Protein AF-A0A7J5P8R4-F1 (afdb_monomer_lite)

Sequence (138 aa):
MSKEELQAKLVKANAENKGMVVYPEYFKKKKKRMRPDFIKKLEETAKADFTDVDDYGVYKVGSFLYKNAFVTISKEDGLWTLHVISEAPIGLPLIKEVRYKYLPNNLMMAQIFGDRAEANEIKGVILYQIPNGEMEAE

pLDDT: mean 90.11, std 10.88, range [35.81, 97.75]

Radius of gyration: 16.01 Å; chains: 1; bounding box: 40×30×44 Å

Structure (mmCIF, N/CA/C/O backbone):
data_AF-A0A7J5P8R4-F1
#
_entry.id   AF-A0A7J5P8R4-F1
#
loop_
_atom_site.group_PDB
_atom_site.id
_atom_site.type_symbol
_atom_site.label_atom_id
_atom_site.label_alt_id
_atom_site.label_comp_id
_atom_site.label_asym_id
_atom_site.label_entity_id
_atom_site.label_seq_id
_atom_site.pdbx_PDB_ins_code
_atom_site.Cartn_x
_atom_site.Cartn_y
_atom_site.Cartn_z
_atom_site.occupancy
_atom_site.B_iso_or_equiv
_atom_site.auth_seq_id
_atom_site.auth_comp_id
_atom_site.auth_asym_id
_atom_site.auth_atom_id
_atom_site.pdbx_PDB_model_num
ATOM 1 N N . MET A 1 1 ? -2.861 -15.859 -16.176 1.00 82.25 1 MET A N 1
ATOM 2 C CA . MET A 1 1 ? -4.116 -15.674 -16.951 1.00 82.25 1 MET A CA 1
ATOM 3 C C . MET A 1 1 ? -3.788 -14.971 -18.264 1.00 82.25 1 MET A C 1
ATOM 5 O O . MET A 1 1 ? -2.717 -14.380 -18.369 1.00 82.25 1 MET A O 1
ATOM 9 N N . SER A 1 2 ? -4.654 -15.043 -19.273 1.00 92.12 2 SER A N 1
ATOM 10 C CA . SER A 1 2 ? -4.512 -14.251 -20.504 1.00 92.12 2 SER A CA 1
ATOM 11 C C . SER A 1 2 ? -4.732 -12.752 -20.237 1.00 92.12 2 SER A C 1
ATOM 13 O O . SER A 1 2 ? -5.340 -12.364 -19.236 1.00 92.12 2 SER A O 1
ATOM 15 N N . LYS A 1 3 ? -4.254 -11.890 -21.146 1.00 90.81 3 LYS A N 1
ATOM 16 C CA . LYS A 1 3 ? -4.410 -10.426 -21.041 1.00 90.81 3 LYS A CA 1
ATOM 17 C C . LYS A 1 3 ? -5.883 -10.002 -20.963 1.00 90.81 3 LYS A C 1
ATOM 19 O O . LYS A 1 3 ? -6.227 -9.102 -20.203 1.00 90.81 3 LYS A O 1
ATOM 24 N N . GLU A 1 4 ? -6.754 -10.676 -21.708 1.00 93.81 4 GLU A N 1
ATOM 25 C CA . GLU A 1 4 ? -8.197 -10.410 -21.726 1.00 93.81 4 GLU A CA 1
ATOM 26 C C . GLU A 1 4 ? -8.861 -10.773 -20.391 1.00 93.81 4 GLU A C 1
ATOM 28 O O . GLU A 1 4 ? -9.652 -9.995 -19.856 1.00 93.81 4 GLU A O 1
ATOM 33 N N . GLU A 1 5 ? -8.489 -11.912 -19.802 1.00 94.88 5 GLU A N 1
ATOM 34 C CA . GLU A 1 5 ? -8.983 -12.339 -18.486 1.00 94.88 5 GLU A CA 1
ATOM 35 C C . GLU A 1 5 ? -8.532 -11.390 -17.368 1.00 94.88 5 GLU A C 1
ATOM 37 O O . GLU A 1 5 ? -9.322 -11.050 -16.484 1.00 94.88 5 GLU A O 1
ATOM 42 N N . LEU A 1 6 ? -7.279 -10.927 -17.419 1.00 94.88 6 LEU A N 1
ATOM 43 C CA . LEU A 1 6 ? -6.752 -9.924 -16.491 1.00 94.88 6 LEU A CA 1
ATOM 44 C C . LEU A 1 6 ? -7.530 -8.608 -16.598 1.00 94.88 6 LEU A C 1
ATOM 46 O O . LEU A 1 6 ? -7.964 -8.062 -15.581 1.00 94.88 6 LEU A O 1
ATOM 50 N N . GLN A 1 7 ? -7.791 -8.138 -17.820 1.00 94.56 7 GLN A N 1
ATOM 51 C CA . GLN A 1 7 ? -8.576 -6.925 -18.041 1.00 94.56 7 GLN A CA 1
ATOM 52 C C . GLN A 1 7 ? -10.015 -7.077 -17.531 1.00 94.56 7 GLN A C 1
ATOM 54 O O . GLN A 1 7 ? -10.537 -6.179 -16.867 1.00 94.56 7 GLN A O 1
ATOM 59 N N . ALA A 1 8 ? -10.655 -8.223 -17.774 1.00 95.50 8 ALA A N 1
ATOM 60 C CA . ALA A 1 8 ? -11.990 -8.506 -17.254 1.00 95.50 8 ALA A CA 1
ATOM 61 C C . ALA A 1 8 ? -12.013 -8.530 -15.713 1.00 95.50 8 ALA A C 1
ATOM 63 O O . ALA A 1 8 ? -12.937 -7.984 -15.102 1.00 95.50 8 ALA A O 1
ATOM 64 N N . LYS A 1 9 ? -10.981 -9.103 -15.074 1.00 95.75 9 LYS A N 1
ATOM 65 C CA . LYS A 1 9 ? -10.806 -9.089 -13.611 1.00 95.75 9 LYS A CA 1
ATOM 66 C C . LYS A 1 9 ? -10.698 -7.660 -13.075 1.00 95.75 9 LYS A C 1
ATOM 68 O O . LYS A 1 9 ? -11.344 -7.350 -12.073 1.00 95.75 9 LYS A O 1
ATOM 73 N N . LEU A 1 10 ? -9.946 -6.791 -13.750 1.00 95.38 10 LEU A N 1
ATOM 74 C CA . LEU A 1 10 ? -9.800 -5.383 -13.373 1.00 95.38 10 LEU A CA 1
ATOM 75 C C . LEU A 1 10 ? -11.126 -4.615 -13.488 1.00 95.38 10 LEU A C 1
ATOM 77 O O . LEU A 1 10 ? -11.546 -3.956 -12.536 1.00 95.38 10 LEU A O 1
ATOM 81 N N . VAL A 1 11 ? -11.830 -4.752 -14.617 1.00 95.50 11 VAL A N 1
ATOM 82 C CA . VAL A 1 11 ? -13.134 -4.102 -14.846 1.00 95.50 11 VAL A CA 1
ATOM 83 C C . VAL A 1 11 ? -14.160 -4.553 -13.809 1.00 95.50 11 VAL A C 1
ATOM 85 O O . VAL A 1 11 ? -14.850 -3.720 -13.218 1.00 95.50 11 VAL A O 1
ATOM 88 N N . LYS A 1 12 ? -14.231 -5.860 -13.536 1.00 96.38 12 LYS A N 1
ATOM 89 C CA . LYS A 1 12 ? -15.115 -6.410 -12.505 1.00 96.38 12 LYS A CA 1
ATOM 90 C C . LYS A 1 12 ? -14.793 -5.838 -11.124 1.00 96.38 12 LYS A C 1
ATOM 92 O O . LYS A 1 12 ? -15.706 -5.432 -10.411 1.00 96.38 12 LYS A O 1
ATOM 97 N N . ALA A 1 13 ? -13.513 -5.767 -10.756 1.00 94.62 13 ALA A N 1
ATOM 98 C CA . ALA A 1 13 ? -13.100 -5.218 -9.469 1.00 94.62 13 ALA A CA 1
ATOM 99 C C . ALA A 1 13 ? -13.480 -3.738 -9.305 1.00 94.62 13 ALA A C 1
ATOM 101 O O . ALA A 1 13 ? -13.912 -3.342 -8.223 1.00 94.62 13 ALA A O 1
ATOM 102 N N . ASN A 1 14 ? -13.367 -2.937 -10.367 1.00 95.19 14 ASN A N 1
ATOM 103 C CA . ASN A 1 14 ? -13.798 -1.537 -10.352 1.00 95.19 14 ASN A CA 1
ATOM 104 C C . ASN A 1 14 ? -15.323 -1.405 -10.261 1.00 95.19 14 ASN A C 1
ATOM 106 O O . ASN A 1 14 ? -15.814 -0.604 -9.471 1.00 95.19 14 ASN A O 1
ATOM 110 N N . ALA A 1 15 ? -16.083 -2.247 -10.968 1.00 94.38 15 ALA A N 1
ATOM 111 C CA . ALA A 1 15 ? -17.543 -2.275 -10.850 1.00 94.38 15 ALA A CA 1
ATOM 112 C C . ALA A 1 15 ? -18.025 -2.668 -9.437 1.00 94.38 15 ALA A C 1
ATOM 114 O O . ALA A 1 15 ? -19.048 -2.175 -8.962 1.00 94.38 15 ALA A O 1
ATOM 115 N N . GLU A 1 16 ? -17.286 -3.542 -8.746 1.00 93.25 16 GLU A N 1
ATOM 116 C CA . GLU A 1 16 ? -17.577 -3.970 -7.372 1.00 93.25 16 GLU A CA 1
ATOM 117 C C . GLU A 1 16 ? -16.998 -3.023 -6.300 1.00 93.25 16 GLU A C 1
ATOM 119 O O . GLU A 1 16 ? -17.307 -3.176 -5.109 1.00 93.25 16 GLU A O 1
ATOM 124 N N . ASN A 1 17 ? -16.171 -2.041 -6.682 1.00 91.50 17 ASN A N 1
ATOM 125 C CA . ASN A 1 17 ? -15.533 -1.128 -5.742 1.00 91.50 17 ASN A CA 1
ATOM 126 C C . ASN A 1 17 ? -16.566 -0.181 -5.117 1.00 91.50 17 ASN A C 1
ATOM 128 O O . ASN A 1 17 ? -17.030 0.783 -5.718 1.00 91.50 17 ASN A O 1
ATOM 132 N N . LYS A 1 18 ? -16.888 -0.417 -3.844 1.00 87.19 18 LYS A N 1
ATOM 133 C CA . LYS A 1 18 ? -17.883 0.376 -3.104 1.00 87.19 18 LYS A CA 1
ATOM 134 C C . LYS A 1 18 ? -17.383 1.756 -2.670 1.00 87.19 18 LYS A C 1
ATOM 136 O O . LYS A 1 18 ? -18.146 2.500 -2.058 1.00 87.19 18 LYS A O 1
ATOM 141 N N . GLY A 1 19 ? -16.108 2.085 -2.884 1.00 89.56 19 GLY A N 1
ATOM 142 C CA . GLY A 1 19 ? -15.561 3.380 -2.474 1.00 89.56 19 GLY A CA 1
ATOM 143 C C . GLY A 1 19 ? -15.479 3.578 -0.955 1.00 89.56 19 GLY A C 1
ATOM 144 O O . GLY A 1 19 ? -15.402 4.712 -0.484 1.00 89.56 19 GLY A O 1
ATOM 145 N N . MET A 1 20 ? -15.533 2.496 -0.169 1.00 90.50 20 MET A N 1
ATOM 146 C CA . MET A 1 20 ? -15.615 2.554 1.294 1.00 90.50 20 MET A CA 1
ATOM 147 C C . MET A 1 20 ? -14.299 2.177 1.972 1.00 90.50 20 MET A C 1
ATOM 149 O O . MET A 1 20 ? -13.705 1.137 1.689 1.00 90.50 20 MET A O 1
ATOM 153 N N . VAL A 1 21 ? -13.887 2.986 2.950 1.00 90.69 21 VAL A N 1
ATOM 154 C CA . VAL A 1 21 ? -12.731 2.681 3.800 1.00 90.69 21 VAL A CA 1
ATOM 155 C C . VAL A 1 21 ? -13.075 1.539 4.753 1.00 90.69 21 VAL A C 1
ATOM 157 O O . VAL A 1 21 ? -13.966 1.653 5.598 1.00 90.69 21 VAL A O 1
ATOM 160 N N . VAL A 1 22 ? -12.321 0.446 4.663 1.00 89.00 22 VAL A N 1
ATOM 161 C CA . VAL A 1 22 ? -12.413 -0.670 5.607 1.00 89.00 22 VAL A CA 1
ATOM 162 C C . VAL A 1 22 ? -11.498 -0.393 6.796 1.00 89.00 22 VAL A C 1
ATOM 164 O O . VAL A 1 22 ? -10.284 -0.289 6.643 1.00 89.00 22 VAL A O 1
ATOM 167 N N . TYR A 1 23 ? -12.077 -0.290 7.994 1.00 92.06 23 TYR A N 1
ATOM 168 C CA . TYR A 1 23 ? -11.328 -0.092 9.238 1.00 92.06 23 TYR A CA 1
ATOM 169 C C . TYR A 1 23 ? -11.098 -1.433 9.952 1.00 92.06 23 TYR A C 1
ATOM 171 O O . TYR A 1 23 ? -12.069 -2.029 10.434 1.00 92.06 23 TYR A O 1
ATOM 179 N N . PRO A 1 24 ? -9.840 -1.898 10.087 1.00 92.50 24 PRO A N 1
ATOM 180 C CA . PRO A 1 24 ? -9.499 -3.017 10.963 1.00 92.50 24 PRO A CA 1
ATOM 181 C C . PRO A 1 24 ? -9.905 -2.745 12.417 1.00 92.50 24 PRO A C 1
ATOM 183 O O . PRO A 1 24 ? -9.956 -1.588 12.843 1.00 92.50 24 PRO A O 1
ATOM 186 N N . GLU A 1 25 ? -10.121 -3.804 13.206 1.00 91.50 25 GLU A N 1
ATOM 187 C CA . GLU A 1 25 ? -10.512 -3.710 14.627 1.00 91.50 25 GLU A CA 1
ATOM 188 C C . GLU A 1 25 ? -9.631 -2.752 15.438 1.00 91.50 25 GLU A C 1
ATOM 190 O O . GLU A 1 25 ? -10.134 -1.945 16.224 1.00 91.50 25 GLU A O 1
ATOM 195 N N . TYR A 1 26 ? -8.321 -2.774 15.180 1.00 89.44 26 TYR A N 1
ATOM 196 C CA . TYR A 1 26 ? -7.357 -1.871 15.807 1.00 89.44 26 TYR A CA 1
ATOM 197 C C . TYR A 1 26 ? -7.727 -0.390 15.625 1.00 89.44 26 TYR A C 1
ATOM 199 O O . TYR A 1 26 ? -7.696 0.399 16.572 1.00 89.44 26 TYR A O 1
ATOM 207 N N . PHE A 1 27 ? -8.125 -0.014 14.408 1.00 90.00 27 PHE A N 1
ATOM 208 C CA . PHE A 1 27 ? -8.408 1.369 14.038 1.00 90.00 27 PHE A CA 1
ATOM 209 C C . PHE A 1 27 ? -9.848 1.792 14.323 1.00 90.00 27 PHE A C 1
ATOM 211 O O . PHE A 1 27 ? -10.086 2.984 14.514 1.00 90.00 27 PHE A O 1
ATOM 218 N N . LYS A 1 28 ? -10.804 0.859 14.451 1.00 89.25 28 LYS A N 1
ATOM 219 C CA . LYS A 1 28 ? -12.195 1.189 14.824 1.00 89.25 28 LYS A CA 1
ATOM 220 C C . LYS A 1 28 ? -12.262 1.994 16.125 1.00 89.25 28 LYS A C 1
ATOM 222 O O . LYS A 1 28 ? -12.962 3.002 16.193 1.00 89.25 28 LYS A O 1
ATOM 227 N N . LYS A 1 29 ? -11.466 1.609 17.129 1.00 85.19 29 LYS A N 1
ATOM 228 C CA . LYS A 1 29 ? -11.385 2.307 18.428 1.00 85.19 29 LYS A CA 1
ATOM 229 C C . LYS A 1 29 ? -10.606 3.627 18.365 1.00 85.19 29 LYS A C 1
ATOM 231 O O . LYS A 1 29 ? -10.805 4.497 19.209 1.00 85.19 29 LYS A O 1
ATOM 236 N N . LYS A 1 30 ? -9.723 3.789 17.374 1.00 83.94 30 LYS A N 1
ATOM 237 C CA . LYS A 1 30 ? -8.823 4.947 17.236 1.00 83.94 30 LYS A CA 1
ATOM 238 C C . LYS A 1 30 ? -9.260 5.955 16.171 1.00 83.94 30 LYS A C 1
ATOM 240 O O . LYS A 1 30 ? -8.652 7.016 16.087 1.00 83.94 30 LYS A O 1
ATOM 245 N N . LYS A 1 31 ? -10.333 5.689 15.416 1.00 80.69 31 LYS A N 1
ATOM 246 C CA . LYS A 1 31 ? -10.791 6.517 14.285 1.00 80.69 31 LYS A CA 1
ATOM 247 C C . LYS A 1 31 ? -10.897 8.011 14.617 1.00 80.69 31 LYS A C 1
ATOM 249 O O . LYS A 1 31 ? -10.418 8.832 13.850 1.00 80.69 31 LYS A O 1
ATOM 254 N N . LYS A 1 32 ? -11.445 8.369 15.787 1.00 82.25 32 LYS A N 1
ATOM 255 C CA . LYS A 1 32 ? -11.584 9.773 16.233 1.00 82.25 32 LYS A CA 1
ATOM 256 C C . LYS A 1 32 ? -10.253 10.483 16.521 1.00 82.25 32 LYS A C 1
ATOM 258 O O . LYS A 1 32 ? -10.224 11.704 16.567 1.00 82.25 32 LYS A O 1
ATOM 263 N N . ARG A 1 33 ? -9.176 9.730 16.765 1.00 84.44 33 ARG A N 1
ATOM 264 C CA . ARG A 1 33 ? -7.827 10.253 17.047 1.00 84.44 33 ARG A CA 1
ATOM 265 C C . ARG A 1 33 ? -6.958 10.332 15.791 1.00 84.44 33 ARG A C 1
ATOM 267 O O . ARG A 1 33 ? -5.845 10.840 15.855 1.00 84.44 33 ARG A O 1
ATOM 274 N N . MET A 1 34 ? -7.433 9.797 14.668 1.00 86.75 34 MET A N 1
ATOM 275 C CA . MET A 1 34 ? -6.716 9.868 13.402 1.00 86.75 34 MET A CA 1
ATOM 276 C C . MET A 1 34 ? -6.821 11.280 12.831 1.00 86.75 34 MET A C 1
ATOM 278 O O . MET A 1 34 ? -7.869 11.918 12.912 1.00 86.75 34 MET A O 1
ATOM 282 N N . ARG A 1 35 ? -5.727 11.760 12.237 1.00 88.00 35 ARG A N 1
ATOM 283 C CA . ARG A 1 35 ? -5.692 13.083 11.610 1.00 88.00 35 ARG A CA 1
ATOM 284 C C . ARG A 1 35 ? -6.722 13.173 10.471 1.00 88.00 35 ARG A C 1
ATOM 286 O O . ARG A 1 35 ? -6.756 12.254 9.650 1.00 88.00 35 ARG A O 1
ATOM 293 N N . PRO A 1 36 ? -7.487 14.274 10.357 1.00 90.00 36 PRO A N 1
ATOM 294 C CA . PRO A 1 36 ? -8.464 14.456 9.282 1.00 90.00 36 PRO A CA 1
ATOM 295 C C . PRO A 1 36 ? -7.868 14.297 7.878 1.00 90.00 36 PRO A C 1
ATOM 297 O O . PRO A 1 36 ? -8.418 13.550 7.075 1.00 90.00 36 PRO A O 1
ATOM 300 N N . ASP A 1 37 ? -6.698 14.893 7.613 1.00 90.06 37 ASP A N 1
ATOM 301 C CA . ASP A 1 37 ? -6.015 14.774 6.312 1.00 90.06 37 ASP A CA 1
ATOM 302 C C . ASP A 1 37 ? -5.740 13.316 5.938 1.00 90.06 37 ASP A C 1
ATOM 304 O O . ASP A 1 37 ? -5.816 12.923 4.778 1.00 90.06 37 ASP A O 1
ATOM 308 N N . PHE A 1 38 ? -5.420 12.495 6.940 1.00 88.81 38 PHE A N 1
ATOM 309 C CA . PHE A 1 38 ? -5.142 11.086 6.730 1.00 88.81 38 PHE A CA 1
ATOM 310 C C . PHE A 1 38 ? -6.421 10.305 6.416 1.00 88.81 38 PHE A C 1
ATOM 312 O O . PHE A 1 38 ? -6.424 9.465 5.522 1.00 88.81 38 PHE A O 1
ATOM 319 N N . ILE A 1 39 ? -7.526 10.610 7.104 1.00 91.94 39 ILE A N 1
ATOM 320 C CA . ILE A 1 39 ? -8.839 10.029 6.788 1.00 91.94 39 ILE A CA 1
ATOM 321 C C . ILE A 1 39 ? -9.241 10.390 5.355 1.00 91.94 39 ILE A C 1
ATOM 323 O O . ILE A 1 39 ? -9.668 9.508 4.615 1.00 91.94 39 ILE A O 1
ATOM 327 N N . LYS A 1 40 ? -9.019 11.641 4.939 1.00 93.62 40 LYS A N 1
ATOM 328 C CA . LYS A 1 40 ? -9.294 12.091 3.57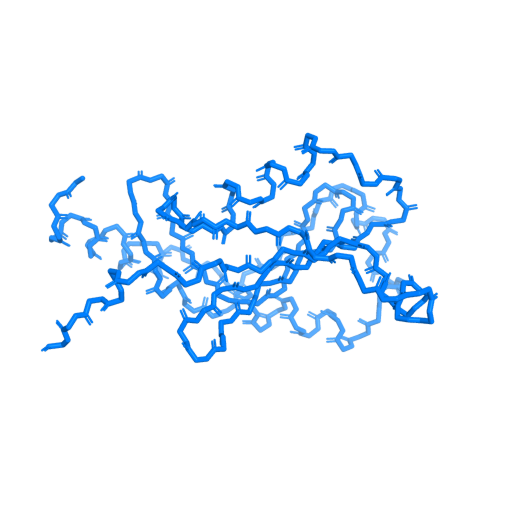2 1.00 93.62 40 LYS A CA 1
ATOM 329 C C . LYS A 1 40 ? -8.524 11.268 2.533 1.00 93.62 40 LYS A C 1
ATOM 331 O O . LYS A 1 40 ? -9.139 10.760 1.603 1.00 93.62 40 LYS A O 1
ATOM 336 N N . LYS A 1 41 ? -7.220 11.033 2.740 1.00 94.69 41 LYS A N 1
ATOM 337 C CA . LYS A 1 41 ? -6.413 10.170 1.854 1.00 94.69 41 LYS A CA 1
ATOM 338 C C . LYS A 1 41 ? -6.945 8.735 1.772 1.00 94.69 41 LYS A C 1
ATOM 340 O O . LYS A 1 41 ? -6.954 8.149 0.691 1.00 94.69 41 LYS A O 1
ATOM 345 N N . LEU A 1 42 ? -7.403 8.161 2.890 1.00 95.56 42 LEU A N 1
ATOM 346 C CA . LEU A 1 42 ? -8.029 6.830 2.890 1.00 95.56 42 LEU A CA 1
ATOM 347 C C . LEU A 1 42 ? -9.319 6.819 2.059 1.00 95.56 42 LEU A C 1
ATOM 349 O O . LEU A 1 42 ? -9.555 5.878 1.308 1.00 95.56 42 LEU A O 1
ATOM 353 N N . GLU A 1 43 ? -10.156 7.849 2.194 1.00 95.44 43 GLU A N 1
ATOM 354 C CA . GLU A 1 43 ? -11.417 7.973 1.454 1.00 95.44 43 GLU A CA 1
ATOM 355 C C . GLU A 1 43 ? -11.191 8.198 -0.044 1.00 95.44 43 GLU A C 1
ATOM 357 O O . GLU A 1 43 ? -11.877 7.584 -0.861 1.00 95.44 43 GLU A O 1
ATOM 362 N N . GLU A 1 44 ? -10.212 9.027 -0.410 1.00 96.00 44 GLU A N 1
ATOM 363 C CA . GLU A 1 44 ? -9.765 9.216 -1.795 1.00 96.00 44 GLU A CA 1
ATOM 364 C C . GLU A 1 44 ? -9.284 7.885 -2.387 1.00 96.00 44 GLU A C 1
ATOM 366 O O . GLU A 1 44 ? -9.749 7.471 -3.447 1.00 96.00 44 GLU A O 1
ATOM 371 N N . THR A 1 45 ? -8.448 7.152 -1.646 1.00 96.50 45 THR A N 1
ATOM 372 C CA . THR A 1 45 ? -7.956 5.831 -2.064 1.00 96.50 45 THR A CA 1
ATOM 373 C C . THR A 1 45 ? -9.092 4.827 -2.216 1.00 96.50 45 THR A C 1
ATOM 375 O O . THR A 1 45 ? -9.105 4.038 -3.159 1.00 96.50 45 THR A O 1
ATOM 378 N N . ALA A 1 46 ? -10.067 4.827 -1.305 1.00 95.38 46 ALA A N 1
ATOM 379 C CA . ALA A 1 46 ? -11.193 3.907 -1.378 1.00 95.38 46 ALA A CA 1
ATOM 380 C C . ALA A 1 46 ? -11.989 4.113 -2.674 1.00 95.38 46 ALA A C 1
ATOM 382 O O . ALA A 1 46 ? -12.303 3.131 -3.348 1.00 95.38 46 ALA A O 1
ATOM 383 N N . LYS A 1 47 ? -12.238 5.372 -3.050 1.00 95.44 47 LYS A N 1
ATOM 384 C CA . LYS A 1 47 ? -12.978 5.757 -4.262 1.00 95.44 47 LYS A CA 1
ATOM 385 C C . LYS A 1 47 ? -12.189 5.583 -5.558 1.00 95.44 47 LYS A C 1
ATOM 387 O O . LYS A 1 47 ? -12.816 5.432 -6.595 1.00 95.44 47 LYS A O 1
ATOM 392 N N . ALA A 1 48 ? -10.860 5.612 -5.503 1.00 95.81 48 ALA A N 1
ATOM 393 C CA . ALA A 1 48 ? -10.022 5.432 -6.682 1.00 95.81 48 ALA A CA 1
ATOM 394 C C . ALA A 1 48 ? -10.190 4.037 -7.303 1.00 95.81 48 ALA A C 1
ATOM 396 O O . ALA A 1 48 ? -10.361 3.040 -6.587 1.00 95.81 48 ALA A O 1
ATOM 397 N N . ASP A 1 49 ? -10.083 3.980 -8.624 1.00 95.88 49 ASP A N 1
ATOM 398 C CA . ASP A 1 49 ? -10.097 2.734 -9.379 1.00 95.88 49 ASP A CA 1
ATOM 399 C C . ASP A 1 49 ? -8.786 1.957 -9.209 1.00 95.88 49 ASP A C 1
ATOM 401 O O . ASP A 1 49 ? -7.719 2.509 -8.930 1.00 95.88 49 ASP A O 1
ATOM 405 N N . PHE A 1 50 ? -8.883 0.642 -9.358 1.00 96.50 50 PHE A N 1
ATOM 406 C CA . PHE A 1 50 ? -7.753 -0.242 -9.579 1.00 96.50 50 PHE A CA 1
ATOM 407 C C . PHE A 1 50 ? -7.138 0.034 -10.949 1.00 96.50 50 PHE A C 1
ATOM 409 O O . PHE A 1 50 ? -7.859 0.178 -11.940 1.00 96.50 50 PHE A O 1
ATOM 416 N N . THR A 1 51 ? -5.809 0.092 -10.983 1.00 95.38 51 THR A N 1
ATOM 417 C CA . THR A 1 51 ? -5.011 0.442 -12.167 1.00 95.38 51 THR A CA 1
ATOM 418 C C . THR A 1 51 ? -4.191 -0.730 -12.685 1.00 95.38 51 THR A C 1
ATOM 420 O O . THR A 1 51 ? -3.899 -0.786 -13.874 1.00 95.38 51 THR A O 1
ATOM 423 N N . ASP A 1 52 ? -3.849 -1.682 -11.816 1.00 95.50 52 ASP A N 1
ATOM 424 C CA . ASP A 1 52 ? -2.969 -2.799 -12.149 1.00 95.50 52 ASP A CA 1
ATOM 425 C C . ASP A 1 52 ? -3.590 -4.120 -11.670 1.00 95.50 52 ASP A C 1
ATOM 427 O O . ASP A 1 52 ? -4.363 -4.164 -10.709 1.00 95.50 52 ASP A O 1
ATOM 431 N N . VAL A 1 53 ? -3.263 -5.220 -12.343 1.00 96.69 53 VAL A N 1
ATOM 432 C CA . VAL A 1 53 ? -3.836 -6.547 -12.089 1.00 96.69 53 VAL A CA 1
ATOM 433 C C . VAL A 1 53 ? -2.825 -7.626 -12.446 1.00 96.69 53 VAL A C 1
ATOM 435 O O . VAL A 1 53 ? -2.084 -7.500 -13.417 1.00 96.69 53 VAL A O 1
ATOM 438 N N . ASP A 1 54 ? -2.817 -8.706 -11.676 1.00 95.69 54 ASP A N 1
ATOM 439 C CA . ASP A 1 54 ? -2.097 -9.930 -12.011 1.00 95.69 54 ASP A CA 1
ATOM 440 C C . ASP A 1 54 ? -2.921 -11.165 -11.601 1.00 95.69 54 ASP A C 1
ATOM 442 O O . ASP A 1 54 ? -4.107 -11.080 -11.249 1.00 95.69 54 ASP A O 1
ATOM 446 N N . ASP A 1 55 ? -2.300 -12.339 -11.642 1.00 95.75 55 ASP A N 1
ATOM 447 C CA . ASP A 1 55 ? -2.940 -13.596 -11.256 1.00 95.75 55 ASP A CA 1
ATOM 448 C C . ASP A 1 55 ? -3.354 -13.628 -9.772 1.00 95.75 55 ASP A C 1
ATOM 450 O O . ASP A 1 55 ? -4.361 -14.247 -9.421 1.00 95.75 55 ASP A O 1
ATOM 454 N N . TYR A 1 56 ? -2.676 -12.875 -8.907 1.00 95.62 56 TYR A N 1
ATOM 455 C CA . TYR A 1 56 ? -2.873 -12.861 -7.458 1.00 95.62 56 TYR A CA 1
ATOM 456 C C . TYR A 1 56 ? -3.830 -11.765 -6.981 1.00 95.62 56 TYR A C 1
ATOM 458 O O . TYR A 1 56 ? -4.514 -11.956 -5.973 1.00 95.62 56 TYR A O 1
ATOM 466 N N . GLY A 1 57 ? -3.948 -10.643 -7.694 1.00 95.00 57 GLY A N 1
ATOM 467 C CA . GLY A 1 57 ? -4.707 -9.501 -7.187 1.00 95.00 57 GLY A CA 1
ATOM 468 C C . GLY A 1 57 ? -5.026 -8.407 -8.197 1.00 95.00 57 GLY A C 1
ATOM 469 O O . GLY A 1 57 ? -4.763 -8.523 -9.389 1.00 95.00 57 GLY A O 1
ATOM 470 N N . VAL A 1 58 ? -5.666 -7.362 -7.677 1.00 96.56 58 VAL A N 1
ATOM 471 C CA . VAL A 1 58 ? -5.894 -6.066 -8.325 1.00 96.56 58 VAL A CA 1
ATOM 472 C C . VAL A 1 58 ? -5.348 -4.996 -7.391 1.00 96.56 58 VAL A C 1
ATOM 474 O O . VAL A 1 58 ? -5.505 -5.088 -6.168 1.00 96.56 58 VAL A O 1
ATOM 477 N N . TYR A 1 59 ? -4.687 -3.996 -7.953 1.00 96.75 59 TYR A N 1
ATOM 478 C CA . TYR A 1 59 ? -3.847 -3.071 -7.209 1.00 96.75 59 TYR A CA 1
ATOM 479 C C . TYR A 1 59 ? -4.153 -1.630 -7.596 1.00 96.75 59 TYR A C 1
ATOM 481 O O . TYR A 1 59 ? -4.565 -1.328 -8.717 1.00 96.75 59 TYR A O 1
ATOM 489 N N . LYS A 1 60 ? -3.974 -0.742 -6.621 1.00 96.19 60 LYS A N 1
ATOM 490 C CA . LYS A 1 60 ? -4.035 0.705 -6.799 1.00 96.19 60 LYS A CA 1
ATOM 491 C C . LYS A 1 60 ? -3.082 1.391 -5.849 1.00 96.19 60 LYS A C 1
ATOM 493 O O . LYS A 1 60 ? -2.799 0.890 -4.757 1.00 96.19 60 LYS A O 1
ATOM 498 N N . VAL A 1 61 ? -2.646 2.567 -6.265 1.00 97.19 61 VAL A N 1
ATOM 499 C CA . VAL A 1 61 ? -1.915 3.498 -5.413 1.00 97.19 61 VAL A CA 1
ATOM 500 C C . VAL A 1 61 ? -2.844 4.123 -4.370 1.00 97.19 61 VAL A C 1
ATOM 502 O O . VAL A 1 61 ? -4.060 4.204 -4.557 1.00 97.19 61 VAL A O 1
ATOM 505 N N . GLY A 1 62 ? -2.263 4.569 -3.261 1.00 96.81 62 GLY A N 1
ATOM 506 C CA . GLY A 1 62 ? -2.968 5.278 -2.201 1.00 96.81 62 GLY A CA 1
ATOM 507 C C . GLY A 1 62 ? -2.627 4.785 -0.799 1.00 96.81 62 GLY A C 1
ATOM 508 O O . GLY A 1 62 ? -1.640 4.085 -0.572 1.00 96.81 62 GLY A O 1
ATOM 509 N N . SER A 1 63 ? -3.444 5.185 0.169 1.00 96.94 63 SER A N 1
ATOM 510 C CA . SER A 1 63 ? -3.280 4.865 1.585 1.00 96.94 63 SER A CA 1
ATOM 511 C C . SER A 1 63 ? -4.313 3.842 2.058 1.00 96.94 63 SER A C 1
ATOM 513 O O . SER A 1 63 ? -5.503 3.934 1.757 1.00 96.94 63 SER A O 1
ATOM 515 N N . PHE A 1 64 ? -3.865 2.897 2.881 1.00 96.50 64 PHE A N 1
ATOM 516 C CA . PHE A 1 64 ? -4.653 1.784 3.392 1.00 96.50 64 PHE A CA 1
ATOM 517 C C . PHE A 1 64 ? -4.415 1.554 4.886 1.00 96.50 64 PHE A C 1
ATOM 519 O O . PHE A 1 64 ? -3.397 1.944 5.464 1.00 96.50 64 PHE A O 1
ATOM 526 N N . LEU A 1 65 ? -5.366 0.853 5.502 1.00 95.44 65 LEU A N 1
ATOM 527 C CA . LEU A 1 65 ? -5.250 0.311 6.851 1.00 95.44 65 LEU A CA 1
ATOM 528 C C . LEU A 1 65 ? -5.115 -1.206 6.772 1.00 95.44 65 LEU A C 1
ATOM 530 O O . LEU A 1 65 ? -5.975 -1.876 6.196 1.00 95.44 65 LEU A O 1
ATOM 534 N N . TYR A 1 66 ? -4.079 -1.759 7.397 1.00 95.56 66 TYR A N 1
ATOM 535 C CA . TYR A 1 66 ? -3.871 -3.202 7.456 1.00 95.56 66 TYR A CA 1
ATOM 536 C C . TYR A 1 66 ? -3.433 -3.633 8.852 1.00 95.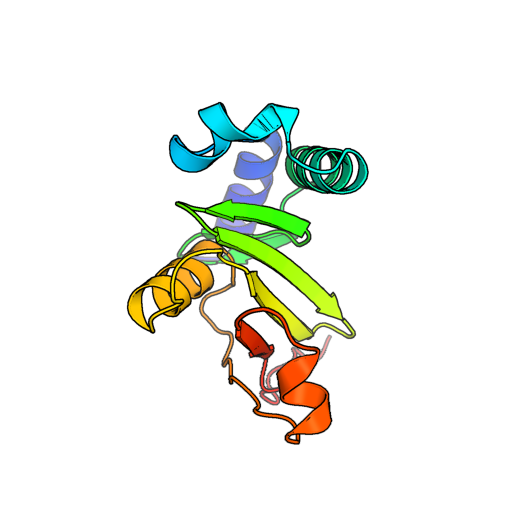56 66 TYR A C 1
ATOM 538 O O . TYR A 1 66 ? -2.394 -3.204 9.339 1.00 95.56 66 TYR A O 1
ATOM 546 N N . LYS A 1 67 ? -4.225 -4.491 9.508 1.00 93.62 67 LYS A N 1
ATOM 547 C CA . LYS A 1 67 ? -4.027 -4.878 10.917 1.00 93.62 67 LYS A CA 1
ATOM 548 C C . LYS A 1 67 ? -3.856 -3.630 11.803 1.00 93.62 67 LYS A C 1
ATOM 550 O O . LYS A 1 67 ? -4.823 -2.898 12.003 1.00 93.62 67 LYS A O 1
ATOM 555 N N . ASN A 1 68 ? -2.653 -3.387 12.311 1.00 91.44 68 ASN A N 1
ATOM 556 C CA . ASN A 1 68 ? -2.255 -2.245 13.136 1.00 91.44 68 ASN A CA 1
ATOM 557 C C . ASN A 1 68 ? -1.322 -1.256 12.406 1.00 91.44 68 ASN A C 1
ATOM 559 O O . ASN A 1 68 ? -0.773 -0.360 13.043 1.00 91.44 68 ASN A O 1
ATOM 563 N N . ALA A 1 69 ? -1.153 -1.409 11.092 1.00 94.38 69 ALA A N 1
ATOM 564 C CA . ALA A 1 69 ? -0.284 -0.595 10.260 1.00 94.38 69 ALA A CA 1
ATOM 565 C C . ALA A 1 69 ? -1.067 0.310 9.299 1.00 94.38 69 ALA A C 1
ATOM 567 O O . ALA A 1 69 ? -2.135 -0.038 8.782 1.00 94.38 69 ALA A O 1
ATOM 568 N N . PHE A 1 70 ? -0.477 1.469 9.040 1.00 94.50 70 PHE A N 1
ATOM 569 C CA . PHE A 1 70 ? -0.767 2.335 7.913 1.00 94.50 70 PHE A CA 1
ATOM 570 C C . PHE A 1 70 ? 0.139 1.939 6.755 1.00 94.50 70 PHE A C 1
ATOM 572 O O . PHE A 1 70 ? 1.351 1.811 6.925 1.00 94.50 70 PHE A O 1
ATOM 579 N N . VAL A 1 71 ? -0.457 1.747 5.588 1.00 96.56 71 VAL A N 1
ATOM 580 C CA . VAL A 1 71 ? 0.246 1.337 4.376 1.00 96.56 71 VAL A CA 1
ATOM 581 C C . VAL A 1 71 ? 0.027 2.413 3.330 1.00 96.56 71 VAL A C 1
ATOM 583 O O . VAL A 1 71 ? -1.117 2.768 3.066 1.00 96.56 71 VAL A O 1
ATOM 586 N N . THR A 1 72 ? 1.094 2.929 2.737 1.00 97.12 72 THR A N 1
ATOM 587 C CA . THR A 1 72 ? 1.013 3.843 1.595 1.00 97.12 72 THR A CA 1
ATOM 588 C C . THR A 1 72 ? 1.711 3.206 0.410 1.00 97.12 72 THR A C 1
ATOM 590 O O . THR A 1 72 ? 2.853 2.770 0.529 1.00 97.12 72 THR A O 1
ATOM 593 N N . ILE A 1 73 ? 1.006 3.148 -0.713 1.00 97.75 73 ILE A N 1
ATOM 594 C CA . ILE A 1 73 ? 1.513 2.699 -2.000 1.00 97.75 73 ILE A CA 1
ATOM 595 C C . ILE A 1 73 ? 1.583 3.914 -2.914 1.00 97.75 73 ILE A C 1
ATOM 597 O O . ILE A 1 73 ? 0.579 4.607 -3.098 1.00 97.75 73 ILE A O 1
ATOM 601 N N . SER A 1 74 ? 2.745 4.163 -3.494 1.00 96.69 74 SER A N 1
ATOM 602 C CA . SER A 1 74 ? 2.935 5.181 -4.524 1.00 96.69 74 SER A CA 1
ATOM 603 C C . SER A 1 74 ? 3.609 4.572 -5.745 1.00 96.69 74 SER A C 1
ATOM 605 O O . SER A 1 74 ? 4.233 3.512 -5.663 1.00 96.69 74 SER A O 1
ATOM 607 N N . LYS A 1 75 ? 3.445 5.242 -6.884 1.00 95.00 75 LYS A N 1
ATOM 608 C CA . LYS A 1 75 ? 4.092 4.902 -8.146 1.00 95.00 75 LYS A CA 1
ATOM 609 C C . LYS A 1 75 ? 4.652 6.198 -8.726 1.00 95.00 75 LYS A C 1
ATOM 611 O O . LYS A 1 75 ? 3.877 7.111 -8.997 1.00 95.00 75 LYS A O 1
ATOM 616 N N . GLU A 1 76 ? 5.969 6.293 -8.827 1.00 90.50 76 GLU A N 1
ATOM 617 C CA . GLU A 1 76 ? 6.701 7.466 -9.323 1.00 90.50 76 GLU A CA 1
ATOM 618 C C . GLU A 1 76 ? 7.618 6.994 -10.451 1.00 90.50 76 GLU A C 1
ATOM 620 O O . GLU A 1 76 ? 8.278 5.969 -10.305 1.00 90.50 76 GLU A O 1
ATOM 625 N N . ASP A 1 77 ? 7.563 7.654 -11.611 1.00 89.56 77 ASP A N 1
ATOM 626 C CA . ASP A 1 77 ? 8.261 7.234 -12.838 1.00 89.56 77 ASP A CA 1
ATOM 627 C C . ASP A 1 77 ? 8.059 5.747 -13.197 1.00 89.56 77 ASP A C 1
ATOM 629 O O . ASP A 1 77 ? 8.963 5.046 -13.641 1.00 89.56 77 ASP A O 1
ATOM 633 N N . GLY A 1 78 ? 6.847 5.234 -12.952 1.00 89.62 78 GLY A N 1
ATOM 634 C CA . GLY A 1 78 ? 6.491 3.830 -13.183 1.00 89.62 78 GLY A CA 1
ATOM 635 C C . GLY A 1 78 ? 6.973 2.851 -12.103 1.00 89.62 78 GLY A C 1
ATOM 636 O O . GLY A 1 78 ? 6.524 1.703 -12.098 1.00 89.62 78 GLY A O 1
ATOM 637 N N . LEU A 1 79 ? 7.800 3.298 -11.155 1.00 94.31 79 LEU A N 1
ATOM 638 C CA . LEU A 1 79 ? 8.356 2.486 -10.077 1.00 94.31 79 LEU A CA 1
ATOM 639 C C . LEU A 1 79 ? 7.497 2.542 -8.816 1.00 94.31 79 LEU A C 1
ATOM 641 O O . LEU A 1 79 ? 7.097 3.604 -8.337 1.00 94.31 79 LEU A O 1
ATOM 645 N N . TRP A 1 80 ? 7.238 1.374 -8.242 1.00 96.50 80 TRP A N 1
ATOM 646 C CA . TRP A 1 80 ? 6.426 1.233 -7.043 1.00 96.50 80 TRP A CA 1
ATOM 647 C C . TRP A 1 80 ? 7.228 1.474 -5.766 1.00 96.50 80 TRP A C 1
ATOM 649 O O . TRP A 1 80 ? 8.344 0.982 -5.595 1.00 96.50 80 TRP A O 1
ATOM 659 N N . THR A 1 81 ? 6.597 2.152 -4.813 1.00 96.88 81 THR A N 1
ATOM 660 C CA . THR A 1 81 ? 7.091 2.301 -3.443 1.00 96.88 81 THR A CA 1
ATOM 661 C C . THR A 1 81 ? 6.013 1.874 -2.455 1.00 96.88 81 THR A C 1
ATOM 663 O O . THR A 1 81 ? 4.833 2.196 -2.608 1.00 96.88 81 THR A O 1
ATOM 666 N N . LEU A 1 82 ? 6.425 1.142 -1.422 1.00 97.19 82 LEU A N 1
ATOM 667 C CA . LEU A 1 82 ? 5.579 0.711 -0.314 1.00 97.19 82 LEU A CA 1
ATOM 668 C C . LEU A 1 82 ? 6.132 1.274 0.991 1.00 97.19 82 LEU A C 1
ATOM 670 O O . LEU A 1 82 ? 7.241 0.940 1.390 1.00 97.19 82 LEU A O 1
ATOM 674 N N . HIS A 1 83 ? 5.328 2.054 1.706 1.00 96.12 83 HIS A N 1
ATOM 675 C CA . HIS A 1 83 ? 5.648 2.564 3.036 1.00 96.12 83 HIS A CA 1
ATOM 676 C C . HIS A 1 83 ? 4.710 1.963 4.083 1.00 96.12 83 HIS A C 1
ATOM 678 O O . HIS A 1 83 ? 3.491 2.107 3.995 1.00 96.12 83 HIS A O 1
ATOM 684 N N . VAL A 1 84 ? 5.276 1.300 5.090 1.00 96.31 84 VAL A N 1
ATOM 685 C CA . VAL A 1 84 ? 4.558 0.699 6.219 1.00 96.31 84 VAL A CA 1
ATOM 686 C C . VAL A 1 84 ? 4.918 1.439 7.500 1.00 96.31 84 VAL A C 1
ATOM 688 O O . VAL A 1 84 ? 6.070 1.430 7.928 1.00 96.31 84 VAL A O 1
ATOM 691 N N . ILE A 1 85 ? 3.921 2.032 8.151 1.00 93.50 85 ILE A N 1
ATOM 692 C CA . ILE A 1 85 ? 4.060 2.705 9.447 1.00 93.50 85 ILE A CA 1
ATOM 693 C C . ILE A 1 85 ? 3.183 1.979 10.462 1.00 93.50 85 ILE A C 1
ATOM 695 O O . ILE A 1 85 ? 2.003 1.750 10.221 1.00 93.50 85 ILE A O 1
ATOM 699 N N . SER A 1 86 ? 3.728 1.647 11.624 1.00 91.12 86 SER A N 1
ATOM 700 C CA . SER A 1 86 ? 2.995 0.995 12.709 1.00 91.12 86 SER A CA 1
ATOM 701 C C . SER A 1 86 ? 3.491 1.524 14.048 1.00 91.12 86 SER A C 1
ATOM 703 O O . SER A 1 86 ? 4.664 1.858 14.192 1.00 91.12 86 SER A O 1
ATOM 705 N N . GLU A 1 87 ? 2.595 1.594 15.033 1.00 84.50 87 GLU A N 1
ATOM 706 C CA . GLU A 1 87 ? 2.965 1.894 16.425 1.00 84.50 87 GLU A CA 1
ATOM 707 C C . GLU A 1 87 ? 3.647 0.694 17.104 1.00 84.50 87 GLU A C 1
ATOM 709 O O . GLU A 1 87 ? 4.411 0.866 18.048 1.00 84.50 87 GLU A O 1
ATOM 714 N N . ALA A 1 88 ? 3.368 -0.525 16.632 1.00 87.81 88 ALA A N 1
ATOM 715 C CA . ALA A 1 88 ? 4.041 -1.738 17.084 1.00 87.81 88 ALA A CA 1
ATOM 716 C C . ALA A 1 88 ? 5.226 -2.087 16.165 1.00 87.81 88 ALA A C 1
ATOM 718 O O . ALA A 1 88 ? 5.173 -1.743 14.977 1.00 87.81 88 ALA A O 1
ATOM 719 N N . PRO A 1 89 ? 6.239 -2.822 16.669 1.00 89.62 89 PRO A N 1
ATOM 720 C CA . PRO A 1 89 ? 7.383 -3.250 15.871 1.00 89.62 89 PRO A CA 1
ATOM 721 C C . PRO A 1 89 ? 6.974 -3.920 14.555 1.00 89.62 89 PRO A C 1
ATOM 723 O O . PRO A 1 89 ? 6.123 -4.813 14.529 1.00 89.62 89 PRO A O 1
ATOM 726 N N . ILE A 1 90 ? 7.595 -3.487 13.457 1.00 93.75 90 ILE A N 1
ATOM 727 C CA . ILE A 1 90 ? 7.344 -4.020 12.117 1.00 93.75 90 ILE A CA 1
ATOM 728 C C . ILE A 1 90 ? 8.333 -5.157 11.866 1.00 93.75 90 ILE A C 1
ATOM 730 O O . ILE A 1 90 ? 9.508 -4.930 11.599 1.00 93.75 90 ILE A O 1
ATOM 734 N N . GLY A 1 91 ? 7.850 -6.393 11.969 1.00 93.50 91 GLY A N 1
ATOM 735 C CA . GLY A 1 91 ? 8.630 -7.578 11.620 1.00 93.50 91 GLY A CA 1
ATOM 736 C C . GLY A 1 91 ? 8.519 -7.944 10.139 1.00 93.50 91 GLY A C 1
ATOM 737 O O . GLY A 1 91 ? 7.537 -7.611 9.471 1.00 93.50 91 GLY A O 1
ATOM 738 N N . LEU A 1 92 ? 9.479 -8.736 9.655 1.00 94.88 92 LEU A N 1
ATOM 739 C CA . LEU A 1 92 ? 9.479 -9.289 8.295 1.00 94.88 92 LEU A CA 1
ATOM 740 C C . LEU A 1 92 ? 8.162 -9.984 7.885 1.00 94.88 92 LEU A C 1
ATOM 742 O O . LEU A 1 92 ? 7.752 -9.800 6.738 1.00 94.88 92 LEU A O 1
ATOM 746 N N . PRO A 1 93 ? 7.454 -10.731 8.763 1.00 96.06 93 PRO A N 1
ATOM 747 C CA . PRO A 1 93 ? 6.166 -11.322 8.399 1.00 96.06 93 PRO A CA 1
ATOM 748 C C . PRO A 1 93 ? 5.127 -10.283 7.957 1.00 96.06 93 PRO A C 1
ATOM 750 O O . PRO A 1 93 ? 4.490 -10.462 6.923 1.00 96.06 93 PRO A O 1
ATOM 753 N N . LEU A 1 94 ? 5.009 -9.166 8.685 1.00 95.81 94 LEU A N 1
ATOM 754 C CA . LEU A 1 94 ? 4.066 -8.096 8.350 1.00 95.81 94 LEU A CA 1
ATOM 755 C C . LEU A 1 94 ? 4.449 -7.410 7.033 1.00 95.81 94 LEU A C 1
ATOM 757 O O . LEU A 1 94 ? 3.583 -7.146 6.204 1.00 95.81 94 LEU A O 1
ATOM 761 N N . ILE A 1 95 ? 5.745 -7.162 6.823 1.00 96.50 95 ILE A N 1
ATOM 762 C CA . ILE A 1 95 ? 6.259 -6.564 5.581 1.00 96.50 95 ILE A CA 1
ATOM 763 C C . ILE A 1 95 ? 5.879 -7.437 4.377 1.00 96.50 95 ILE A C 1
ATOM 765 O O . ILE A 1 95 ? 5.355 -6.928 3.386 1.00 96.50 95 ILE A O 1
ATOM 769 N N . LYS A 1 96 ? 6.086 -8.758 4.476 1.00 96.31 96 LYS A N 1
ATOM 770 C CA . LYS A 1 96 ? 5.736 -9.719 3.419 1.00 96.31 96 LYS A CA 1
ATOM 771 C C . LYS A 1 96 ? 4.237 -9.745 3.133 1.00 96.31 96 LYS A C 1
ATOM 773 O O . LYS A 1 96 ? 3.846 -9.641 1.976 1.00 96.31 96 LYS A O 1
ATOM 778 N N . GLU A 1 97 ? 3.401 -9.841 4.167 1.00 96.81 97 GLU A N 1
ATOM 779 C CA . GLU A 1 97 ? 1.940 -9.820 4.008 1.00 96.81 97 GLU A CA 1
ATOM 780 C C . GLU A 1 97 ? 1.457 -8.558 3.287 1.00 96.81 97 GLU A C 1
ATOM 782 O O . GLU A 1 97 ? 0.620 -8.641 2.388 1.00 96.81 97 GLU A O 1
ATOM 787 N N . VAL A 1 98 ? 1.993 -7.393 3.661 1.00 97.00 98 VAL A N 1
ATOM 788 C CA . VAL A 1 98 ? 1.631 -6.121 3.031 1.00 97.00 98 VAL A CA 1
ATOM 789 C C . VAL A 1 98 ? 2.117 -6.075 1.581 1.00 97.00 98 VAL A C 1
ATOM 791 O O . VAL A 1 98 ? 1.316 -5.754 0.703 1.00 97.00 98 VAL A O 1
ATOM 794 N N . ARG A 1 99 ? 3.370 -6.459 1.291 1.00 96.62 99 ARG A N 1
ATOM 795 C CA . ARG A 1 99 ? 3.876 -6.534 -0.093 1.00 96.62 99 ARG A CA 1
ATOM 796 C C . ARG A 1 99 ? 2.971 -7.412 -0.947 1.00 96.62 99 ARG A C 1
ATOM 798 O O . ARG A 1 99 ? 2.504 -6.961 -1.983 1.00 96.62 99 ARG A O 1
ATOM 805 N N . TYR A 1 100 ? 2.705 -8.647 -0.524 1.00 96.50 100 TYR A N 1
ATOM 806 C CA . TYR A 1 100 ? 1.932 -9.600 -1.331 1.00 96.50 100 TYR A CA 1
ATOM 807 C C . TYR A 1 100 ? 0.465 -9.202 -1.504 1.00 96.50 100 TYR A C 1
ATOM 809 O O . TYR A 1 100 ? -0.170 -9.621 -2.466 1.00 96.50 100 TYR A O 1
ATOM 817 N N . LYS A 1 101 ? -0.080 -8.395 -0.589 1.00 96.69 101 LYS A N 1
ATOM 818 C CA . LYS A 1 101 ? -1.462 -7.928 -0.672 1.00 96.69 101 LYS A CA 1
ATOM 819 C C . LYS A 1 101 ? -1.640 -6.696 -1.556 1.00 96.69 101 LYS A C 1
ATOM 821 O O . LYS A 1 101 ? -2.678 -6.579 -2.200 1.00 96.69 101 LYS A O 1
ATOM 826 N N . TYR A 1 102 ? -0.691 -5.763 -1.528 1.00 97.00 102 TYR A N 1
ATOM 827 C CA . TYR A 1 102 ? -0.883 -4.423 -2.094 1.00 97.00 102 TYR A CA 1
ATOM 828 C C . TYR A 1 102 ? -0.014 -4.121 -3.316 1.00 97.00 102 TYR A C 1
ATOM 830 O O . TYR A 1 102 ? -0.222 -3.083 -3.937 1.00 97.00 102 TYR A O 1
ATOM 838 N N . LEU A 1 103 ? 0.924 -5.000 -3.673 1.00 97.25 103 LEU A N 1
ATOM 839 C CA . LEU A 1 103 ? 1.798 -4.824 -4.828 1.00 97.25 103 LEU A CA 1
ATOM 840 C C . LEU A 1 103 ? 1.715 -6.015 -5.799 1.00 97.25 103 LEU A C 1
ATOM 842 O O . LEU A 1 103 ? 1.596 -7.154 -5.331 1.00 97.25 103 LEU A O 1
ATOM 846 N N . PRO A 1 104 ? 1.852 -5.765 -7.117 1.00 96.12 104 PRO A N 1
ATOM 847 C CA . PRO A 1 104 ? 1.982 -6.809 -8.128 1.00 96.12 104 PRO A CA 1
ATOM 848 C C . PRO A 1 104 ? 3.111 -7.806 -7.844 1.00 96.12 104 PRO A C 1
ATOM 850 O O . PRO A 1 104 ? 4.137 -7.498 -7.223 1.00 96.12 104 PRO A O 1
ATOM 853 N N . ASN A 1 105 ? 2.929 -9.033 -8.320 1.00 95.00 105 ASN A N 1
ATOM 854 C CA . ASN A 1 105 ? 3.791 -10.152 -7.985 1.00 95.00 105 ASN A CA 1
ATOM 855 C C . ASN A 1 105 ? 5.185 -10.080 -8.619 1.00 95.00 105 ASN A C 1
ATOM 857 O O . ASN A 1 105 ? 6.154 -10.500 -7.985 1.00 95.00 105 ASN A O 1
ATOM 861 N N . ASN A 1 106 ? 5.300 -9.541 -9.832 1.00 92.19 106 ASN A N 1
ATOM 862 C CA . ASN A 1 106 ? 6.547 -9.480 -10.603 1.00 92.19 106 ASN A CA 1
ATOM 863 C C . ASN A 1 106 ? 7.564 -8.446 -10.080 1.00 92.19 106 ASN A C 1
ATOM 865 O O . ASN A 1 106 ? 8.696 -8.408 -10.553 1.00 92.19 106 ASN A O 1
ATOM 869 N N . LEU A 1 107 ? 7.196 -7.618 -9.098 1.00 93.62 107 LEU A N 1
ATOM 870 C CA . LEU A 1 107 ? 8.070 -6.559 -8.598 1.00 93.62 107 LEU A CA 1
ATOM 871 C C . LEU A 1 107 ? 9.173 -7.104 -7.686 1.00 93.62 107 LEU A C 1
ATOM 873 O O . LEU A 1 107 ? 8.896 -7.727 -6.653 1.00 93.62 107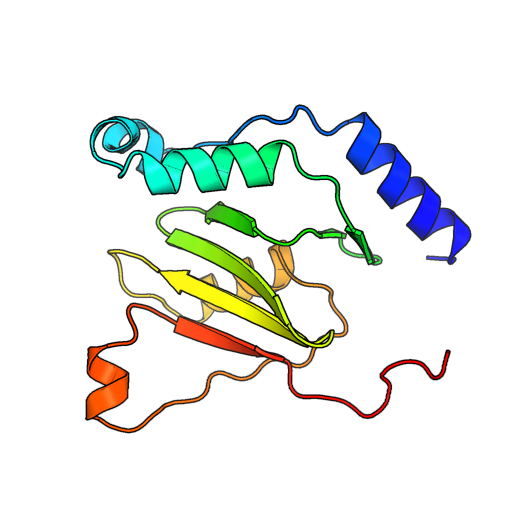 LEU A O 1
ATOM 877 N N . MET A 1 108 ? 10.428 -6.789 -7.999 1.00 93.94 108 MET A N 1
ATOM 878 C CA . MET A 1 108 ? 11.535 -6.969 -7.063 1.00 93.94 108 MET A CA 1
ATOM 879 C C . MET A 1 108 ? 11.630 -5.740 -6.161 1.00 93.94 108 MET A C 1
ATOM 881 O O . MET A 1 108 ? 11.707 -4.622 -6.654 1.00 93.94 108 MET A O 1
ATOM 885 N N . MET A 1 109 ? 11.605 -5.941 -4.844 1.00 95.06 109 MET A N 1
ATOM 886 C CA . MET A 1 109 ? 11.547 -4.854 -3.863 1.00 95.06 109 MET A CA 1
ATOM 887 C C . MET A 1 109 ? 12.725 -4.948 -2.895 1.00 95.06 109 MET A C 1
ATOM 889 O O . MET A 1 109 ? 13.034 -6.041 -2.415 1.00 95.06 109 MET A O 1
ATOM 893 N N . ALA A 1 110 ? 13.327 -3.813 -2.547 1.00 94.75 110 ALA A N 1
ATOM 894 C CA . ALA A 1 110 ? 14.382 -3.727 -1.545 1.00 94.75 110 ALA A CA 1
ATOM 895 C C . ALA A 1 110 ? 14.079 -2.670 -0.483 1.00 94.75 110 ALA A C 1
ATOM 897 O O . ALA A 1 110 ? 13.516 -1.615 -0.766 1.00 94.75 110 ALA A O 1
ATOM 898 N N . GLN A 1 111 ? 14.487 -2.967 0.750 1.00 93.31 111 GLN A N 1
ATOM 899 C CA . GLN A 1 111 ? 14.564 -1.980 1.819 1.00 93.31 111 GLN A CA 1
ATOM 900 C C . GLN A 1 111 ? 15.948 -1.337 1.776 1.00 93.31 111 GLN A C 1
ATOM 902 O O . GLN A 1 111 ? 16.955 -2.039 1.873 1.00 93.31 111 GLN A O 1
ATOM 907 N N . ILE A 1 112 ? 15.988 -0.014 1.653 1.00 86.56 112 ILE A N 1
ATOM 908 C CA . ILE A 1 112 ? 17.231 0.757 1.663 1.00 86.56 112 ILE A CA 1
ATOM 909 C C . ILE A 1 112 ? 17.347 1.429 3.028 1.00 86.56 112 ILE A C 1
ATOM 911 O O . ILE A 1 112 ? 16.390 2.031 3.515 1.00 86.56 112 ILE A O 1
ATOM 915 N N . PHE A 1 113 ? 18.510 1.293 3.660 1.00 85.81 113 PHE A N 1
ATOM 916 C CA . PHE A 1 113 ? 18.826 1.994 4.896 1.00 85.81 113 PHE A CA 1
ATOM 917 C C . PHE A 1 113 ? 19.632 3.238 4.543 1.00 85.81 113 PHE A C 1
ATOM 919 O O . PHE A 1 113 ? 20.730 3.120 3.999 1.00 85.81 113 PHE A O 1
ATOM 926 N N . GLY A 1 114 ? 19.055 4.403 4.828 1.00 81.25 114 GLY A N 1
ATOM 927 C CA . GLY A 1 114 ? 19.745 5.683 4.735 1.00 81.25 114 GLY A CA 1
ATOM 928 C C . GLY A 1 114 ? 20.813 5.841 5.813 1.00 81.25 114 GLY A C 1
ATOM 929 O O . GLY A 1 114 ? 21.082 4.927 6.607 1.00 81.25 114 GLY A O 1
ATOM 930 N N . ASP A 1 115 ? 21.414 7.023 5.861 1.00 86.88 115 ASP A N 1
ATOM 931 C CA . ASP A 1 115 ? 22.341 7.349 6.939 1.00 86.88 115 ASP A CA 1
ATOM 932 C C . ASP A 1 115 ? 21.624 7.466 8.303 1.00 86.88 115 ASP A C 1
ATOM 934 O O . ASP A 1 115 ? 20.405 7.331 8.433 1.00 86.88 115 ASP A O 1
ATOM 938 N N . ARG A 1 116 ? 22.386 7.690 9.378 1.00 84.50 116 ARG A N 1
ATOM 939 C CA . ARG A 1 116 ? 21.802 7.780 10.728 1.00 84.50 116 ARG A CA 1
ATOM 940 C C . ARG A 1 116 ? 20.895 8.998 10.918 1.00 84.50 116 ARG A C 1
ATOM 942 O O . ARG A 1 116 ? 20.050 8.953 11.809 1.00 84.50 116 ARG A O 1
ATOM 949 N N . ALA A 1 117 ? 21.089 10.074 10.160 1.00 83.81 117 ALA A N 1
ATOM 950 C CA . ALA A 1 117 ? 20.229 11.249 10.227 1.00 83.81 117 ALA A CA 1
ATOM 951 C C . ALA A 1 117 ? 18.880 10.937 9.565 1.00 83.81 117 ALA A C 1
ATOM 953 O O . ALA A 1 117 ? 17.841 11.086 10.207 1.00 83.81 117 ALA A O 1
ATOM 954 N N . GLU A 1 118 ? 18.909 10.370 8.360 1.00 75.94 118 GLU A N 1
ATOM 955 C CA . GLU A 1 118 ? 17.725 9.936 7.609 1.00 75.94 118 GLU A CA 1
ATOM 956 C C . GLU A 1 118 ? 16.949 8.831 8.341 1.00 75.94 118 GLU A C 1
ATOM 958 O O . GLU A 1 118 ? 15.716 8.840 8.387 1.00 75.94 118 GLU A O 1
ATOM 963 N N . ALA A 1 119 ? 17.652 7.900 8.994 1.00 70.81 119 ALA A N 1
ATOM 964 C CA . ALA A 1 119 ? 17.033 6.822 9.766 1.00 70.81 119 ALA A CA 1
ATOM 965 C C . ALA A 1 119 ? 16.155 7.331 10.924 1.00 70.81 119 ALA A C 1
ATOM 967 O O . ALA A 1 119 ? 15.199 6.655 11.307 1.00 70.81 119 ALA A O 1
ATOM 968 N N . ASN A 1 120 ? 16.450 8.512 11.478 1.00 70.06 120 ASN A N 1
ATOM 969 C CA . ASN A 1 120 ? 15.631 9.121 12.530 1.00 70.06 120 ASN A CA 1
ATOM 970 C C . ASN A 1 120 ? 14.380 9.821 11.973 1.00 70.06 120 ASN A C 1
ATOM 972 O O . ASN A 1 120 ? 13.402 10.008 12.704 1.00 70.06 120 ASN A O 1
ATOM 976 N N . GLU A 1 121 ? 14.393 10.204 10.696 1.00 74.81 121 GLU A N 1
ATOM 977 C CA . GLU A 1 121 ? 13.266 10.856 10.023 1.00 74.81 121 GLU A CA 1
ATOM 978 C C . GLU A 1 121 ? 12.277 9.837 9.447 1.00 74.81 121 GLU A C 1
ATOM 980 O O . GLU A 1 121 ? 11.055 10.037 9.511 1.00 74.81 121 GLU A O 1
ATOM 985 N N . ILE A 1 122 ? 12.785 8.710 8.939 1.00 73.31 122 ILE A N 1
ATOM 986 C CA . ILE A 1 122 ? 11.963 7.643 8.368 1.00 73.31 122 ILE A CA 1
ATOM 987 C C . ILE A 1 122 ? 11.224 6.907 9.487 1.00 73.31 122 ILE A C 1
ATOM 989 O O . ILE A 1 122 ? 11.740 6.029 10.178 1.00 73.31 122 ILE A O 1
ATOM 993 N N . LYS A 1 123 ? 9.939 7.223 9.633 1.00 83.19 123 LYS A N 1
ATOM 994 C CA . LYS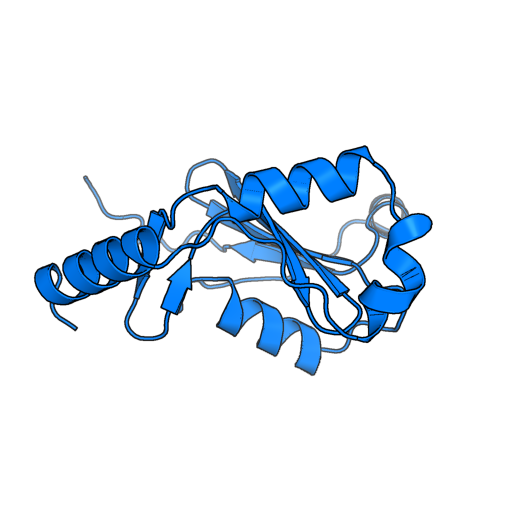 A 1 123 ? 9.039 6.445 10.487 1.00 83.19 123 LYS A CA 1
ATOM 995 C C . LYS A 1 123 ? 8.603 5.185 9.751 1.00 83.19 123 LYS A C 1
ATOM 997 O O . LYS A 1 123 ? 7.855 5.278 8.783 1.00 83.19 123 LYS A O 1
ATOM 1002 N N . GLY A 1 124 ? 8.994 4.014 10.247 1.00 89.50 124 GLY A N 1
ATOM 1003 C CA . GLY A 1 124 ? 8.537 2.718 9.733 1.00 89.50 124 GLY A CA 1
ATOM 1004 C C . GLY A 1 124 ? 9.482 2.087 8.708 1.00 89.50 124 GLY A C 1
ATOM 1005 O O . GLY A 1 124 ? 10.692 2.259 8.789 1.00 89.50 124 GLY A O 1
ATOM 1006 N N . VAL A 1 125 ? 8.929 1.306 7.778 1.00 93.50 125 VAL A N 1
ATOM 1007 C CA . VAL A 1 125 ? 9.680 0.560 6.755 1.00 93.50 125 VAL A CA 1
ATOM 1008 C C . VAL A 1 125 ? 9.250 1.015 5.370 1.00 93.50 125 VAL A C 1
ATOM 1010 O O . VAL A 1 125 ? 8.055 1.019 5.080 1.00 93.50 125 VAL A O 1
ATOM 1013 N N . ILE A 1 126 ? 10.212 1.348 4.510 1.00 94.44 126 ILE A N 1
ATOM 1014 C CA . ILE A 1 126 ? 9.970 1.675 3.102 1.00 94.44 126 ILE A CA 1
ATOM 1015 C C . ILE A 1 126 ? 10.635 0.613 2.225 1.00 94.44 126 ILE A C 1
ATOM 1017 O O . ILE A 1 126 ? 11.797 0.267 2.440 1.00 94.44 126 ILE A O 1
ATOM 1021 N N . LEU A 1 127 ? 9.886 0.086 1.258 1.00 95.88 127 LEU A N 1
ATOM 1022 C CA . LEU A 1 127 ? 10.394 -0.755 0.184 1.00 95.88 127 LEU A CA 1
ATOM 1023 C C . LEU A 1 127 ? 10.312 0.000 -1.138 1.00 95.88 127 LEU A C 1
ATOM 1025 O O . LEU A 1 127 ? 9.251 0.524 -1.483 1.00 95.88 127 LEU A O 1
ATOM 1029 N N . TYR A 1 128 ? 11.398 -0.042 -1.894 1.00 95.50 128 TYR A N 1
ATOM 1030 C CA . TYR A 1 128 ? 11.503 0.515 -3.235 1.00 95.50 128 TYR A CA 1
ATOM 1031 C C . TYR A 1 128 ? 11.572 -0.613 -4.254 1.00 95.50 128 TYR A C 1
ATOM 1033 O O . TYR A 1 128 ? 12.244 -1.623 -4.017 1.00 95.50 128 TYR A O 1
ATOM 1041 N N . GLN A 1 129 ? 10.886 -0.451 -5.380 1.00 95.69 129 GLN A N 1
ATOM 1042 C CA . GLN A 1 129 ? 11.078 -1.332 -6.520 1.00 95.69 129 GLN A CA 1
ATOM 1043 C C . GLN A 1 129 ? 12.499 -1.168 -7.064 1.00 95.69 129 GLN A C 1
ATOM 1045 O O . GLN A 1 129 ? 12.951 -0.055 -7.322 1.00 95.69 129 GLN A O 1
ATOM 1050 N N . ILE A 1 130 ? 13.184 -2.289 -7.278 1.00 93.62 130 ILE A N 1
ATOM 1051 C CA . ILE A 1 130 ? 14.412 -2.322 -8.065 1.00 93.62 130 ILE A CA 1
ATOM 1052 C C . ILE A 1 130 ? 14.000 -2.325 -9.543 1.00 93.62 130 ILE A C 1
ATOM 1054 O O . ILE A 1 130 ? 13.233 -3.208 -9.944 1.00 93.62 130 ILE A O 1
ATOM 1058 N N . PRO A 1 131 ? 14.475 -1.363 -10.355 1.00 88.12 131 PRO A N 1
ATOM 1059 C CA . PRO A 1 131 ? 14.255 -1.388 -11.791 1.00 88.12 131 PRO A CA 1
ATOM 1060 C C . PRO A 1 131 ? 14.869 -2.661 -12.370 1.00 88.12 131 PRO A C 1
ATOM 1062 O O . PRO A 1 131 ? 16.083 -2.855 -12.339 1.00 88.12 131 PRO A O 1
ATOM 1065 N N . ASN A 1 132 ? 14.022 -3.529 -12.903 1.00 76.06 132 ASN A N 1
ATOM 1066 C CA . ASN A 1 132 ? 14.455 -4.657 -13.707 1.00 76.06 132 ASN A CA 1
ATOM 1067 C C . ASN A 1 132 ? 14.210 -4.233 -15.154 1.00 76.06 132 ASN A C 1
ATOM 1069 O O . ASN A 1 132 ? 13.126 -3.738 -15.446 1.00 76.06 132 ASN A O 1
ATOM 1073 N N . GLY A 1 133 ? 15.203 -4.378 -16.037 1.00 59.34 133 GLY A N 1
ATOM 1074 C CA . GLY A 1 133 ? 15.193 -3.877 -17.426 1.00 59.34 133 GLY A CA 1
ATOM 1075 C C . GLY A 1 133 ? 14.082 -4.413 -18.346 1.00 59.34 133 GLY A C 1
ATOM 1076 O O . GLY A 1 133 ? 14.150 -4.206 -19.549 1.00 59.34 133 GLY A O 1
ATOM 1077 N N . GLU A 1 134 ? 13.074 -5.079 -17.788 1.00 54.53 134 GLU A N 1
ATOM 1078 C CA . GLU A 1 134 ? 11.803 -5.460 -18.403 1.00 54.53 134 GLU A CA 1
ATOM 1079 C C . GLU A 1 134 ? 10.707 -4.409 -18.126 1.00 54.53 134 GLU A C 1
ATOM 1081 O O . GLU A 1 134 ? 9.535 -4.749 -17.978 1.00 54.53 134 GLU A O 1
ATOM 1086 N N . MET A 1 135 ? 11.055 -3.120 -18.009 1.00 54.88 135 MET A N 1
ATOM 1087 C CA . MET A 1 135 ? 10.044 -2.086 -18.244 1.00 54.88 135 MET A CA 1
ATOM 1088 C C . MET A 1 135 ? 9.711 -2.173 -19.727 1.00 54.88 135 MET A C 1
ATOM 1090 O O . MET A 1 135 ? 10.541 -1.810 -20.557 1.00 54.88 135 MET A O 1
ATOM 1094 N N . GLU A 1 136 ? 8.565 -2.791 -20.016 1.00 42.84 136 GLU A N 1
ATOM 1095 C CA . GLU A 1 136 ? 8.050 -3.067 -21.352 1.00 42.84 136 GLU A CA 1
ATOM 1096 C C . GLU A 1 136 ? 8.369 -1.904 -22.297 1.00 42.84 136 GLU A C 1
ATOM 1098 O O . GLU A 1 136 ? 7.982 -0.762 -22.053 1.00 42.84 136 GLU A O 1
ATOM 1103 N N . ALA A 1 137 ? 9.127 -2.209 -23.353 1.00 36.78 137 ALA A N 1
ATOM 1104 C CA . 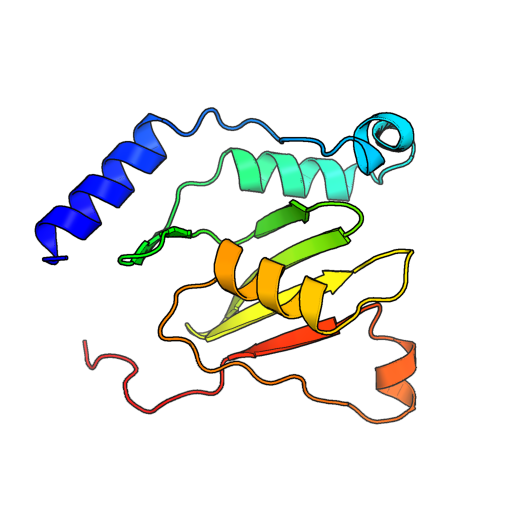ALA A 1 137 ? 9.181 -1.358 -24.524 1.00 36.78 137 ALA A CA 1
ATOM 1105 C C . ALA A 1 137 ? 7.737 -1.194 -25.023 1.00 36.78 137 ALA A C 1
ATOM 1107 O O . ALA A 1 137 ? 7.096 -2.196 -25.348 1.00 36.78 137 ALA A O 1
ATOM 1108 N N . GLU A 1 138 ? 7.239 0.045 -24.990 1.00 35.81 138 GLU A N 1
ATOM 1109 C CA . GLU A 1 138 ? 5.966 0.449 -25.603 1.00 35.81 138 GLU A CA 1
ATOM 1110 C C . GLU A 1 138 ? 5.885 0.065 -27.087 1.00 35.81 138 GLU A C 1
ATOM 1112 O O . GLU A 1 138 ? 6.919 0.155 -27.795 1.00 35.81 138 GLU A O 1
#

Foldseek 3Di:
DDPVVFVVVQVVCLVVQPLDADDDPLCVVVVVVDDPVLVVQSSVQSNDGFDDGDPQDTADATWHDDHQWIWGWDADPNKIKIFIAGPDDDDPVNVVVCCSYHHDDPFDKDWDDDDPVVNVVRHGTMIITDDDVPPPDD

Organism: NCBI:txid371601

Secondary structure (DSSP, 8-state):
--HHHHHHHHHHHHHH--------HHHHTTGGGS-HHHHHHH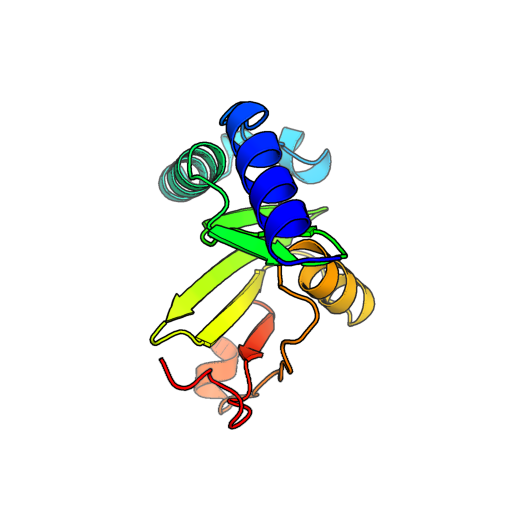HHHHHSPP-EE-SS-EE--EEEEETTEEEEEEEETTEEEEEEEESS---HHHHHHHHHHHS-TT--EEE----HHHHHH--SEEEEE---S-S---